Protein AF-A0A8B6BT34-F1 (afdb_monomer)

Radius of gyration: 44.5 Å; Cα contacts (8 Å, |Δi|>4): 5; chains: 1; bounding box: 79×59×128 Å

Solvent-accessible surface area (backbone atoms only — not comparable to full-atom values): 10876 Å² total; per-residue (Å²): 112,69,69,56,53,54,50,53,52,52,50,52,52,50,51,52,49,50,53,51,51,54,52,49,50,56,48,51,54,50,53,48,53,52,50,50,54,50,51,53,51,52,52,53,53,49,51,51,55,48,53,59,49,50,56,51,49,54,51,51,52,52,51,52,51,52,50,52,50,53,51,53,52,49,54,52,49,52,55,53,51,52,52,53,53,50,52,54,51,52,50,53,51,54,49,50,38,42,75,69,67,75,53,88,76,84,85,86,80,83,78,82,77,56,70,62,53,52,51,51,56,60,53,46,76,77,45,94,76,86,84,83,80,77,78,79,85,78,81,85,78,88,74,88,78,84,78,77,88,80,84,92,80,84,88,78,81,84,82,76,91,82,80,84,84,86,81,87,83,84,84,134

Mean predicted aligned error: 18.41 Å

Sequence (172 aa):
KQRQKFHDEIEQVRNKINEHLNSLEQRLLRDLYAAEKKVQSQVKDLLGKLADRTEKLDLLQTNMSAIKEHASNLQSFIGSKMIETEIHTHEKFLKSLFDDGRLHKIDIHCKIEDKISDVICAVTSLGSISVESSSPLVVIQTEKVRQAQIISSHYAPPTTINDIKMTLKREF

Organism: Mytilus galloprovincialis (NCBI:txid29158)

Secondary structure (DSSP, 8-state):
-HHHHHHHHHHHHHHHHHHHHHHHHHHHHHHHHHHHHHHHHHHHHHHHHHHHHHHHHHHHHHHHHHHHHHHHHHHHHHHHHHHHHHHHHHHHHHHHHHHTT--S---------SHHHHHHHHHHTTS-----------------------------PPPP------------

Foldseek 3Di:
DVVVVVVVVVVVVVVVVVVVVVVVVVVVVVVVVVVVVVVVVVVVVVVVVVVVVVVVVVVVVVVVVVVVVVVVVVVVVVVVVVVVVVVVVVVVVVVVCVVVVVPPDDDDDDDPDDVVVVVVVVVCVVDDDDDDDPDDPDDDDDDDDDDDDDDDDDDDDPDDPPDDDDDDDDDD

Structure (mmCIF, N/CA/C/O backbone):
data_AF-A0A8B6BT34-F1
#
_entry.id   AF-A0A8B6BT34-F1
#
loop_
_atom_site.group_PDB
_atom_site.id
_atom_site.type_symbol
_atom_site.label_atom_id
_atom_site.label_alt_id
_atom_site.label_comp_id
_atom_site.label_asym_id
_atom_site.label_entity_id
_atom_site.label_seq_id
_atom_site.pdbx_PDB_ins_code
_atom_site.Cartn_x
_atom_site.Cartn_y
_atom_site.Cartn_z
_atom_site.occupancy
_atom_site.B_iso_or_equiv
_atom_site.auth_seq_id
_atom_site.auth_comp_id
_atom_site.auth_asym_id
_atom_site.auth_atom_id
_atom_site.pdbx_PDB_model_num
ATOM 1 N N . LYS A 1 1 ? -39.517 -8.511 75.282 1.00 68.75 1 LYS A N 1
ATOM 2 C CA . LYS A 1 1 ? -38.700 -7.289 75.057 1.00 68.75 1 LYS A CA 1
ATOM 3 C C . LYS A 1 1 ? -37.357 -7.597 74.390 1.00 68.75 1 LYS A C 1
ATOM 5 O O . LYS A 1 1 ? -37.104 -7.049 73.333 1.00 68.75 1 LYS A O 1
ATOM 10 N N . GLN A 1 2 ? -36.536 -8.504 74.928 1.00 81.12 2 GLN A N 1
ATOM 11 C CA . GLN A 1 2 ? -35.197 -8.797 74.380 1.00 81.12 2 GLN A CA 1
ATOM 12 C C . GLN A 1 2 ? -35.214 -9.442 72.977 1.00 81.12 2 GLN A C 1
ATOM 14 O O . GLN A 1 2 ? -34.458 -9.026 72.112 1.00 81.12 2 GLN A O 1
ATOM 19 N N . ARG A 1 3 ? -36.138 -10.381 72.715 1.00 84.19 3 ARG A N 1
ATOM 20 C CA . ARG A 1 3 ? -36.320 -10.987 71.378 1.00 84.19 3 ARG A CA 1
ATOM 21 C C . ARG A 1 3 ? -36.715 -9.986 70.288 1.00 84.19 3 ARG A C 1
ATOM 23 O O . ARG A 1 3 ? -36.220 -10.101 69.178 1.00 84.19 3 ARG A O 1
ATOM 30 N N . GLN A 1 4 ? -37.570 -9.016 70.619 1.00 88.75 4 GLN A N 1
ATOM 31 C CA . GLN A 1 4 ? -37.979 -7.964 69.683 1.00 88.75 4 GLN A CA 1
ATOM 32 C C . GLN A 1 4 ? -36.774 -7.103 69.294 1.00 88.75 4 GLN A C 1
ATOM 34 O O . GLN A 1 4 ? -36.510 -6.904 68.123 1.00 88.75 4 GLN A O 1
ATOM 39 N N . LYS A 1 5 ? -35.965 -6.721 70.290 1.00 91.00 5 LYS A N 1
ATOM 40 C CA . LYS A 1 5 ? -34.760 -5.916 70.087 1.00 91.00 5 LYS A CA 1
ATOM 41 C C . LYS A 1 5 ? -33.737 -6.600 69.166 1.00 91.00 5 LYS A C 1
ATOM 43 O O . LYS A 1 5 ? -33.204 -5.964 68.270 1.00 91.00 5 LYS A O 1
ATOM 48 N N . PHE A 1 6 ? -33.518 -7.907 69.345 1.00 91.44 6 PHE A N 1
ATOM 49 C CA . PHE A 1 6 ? -32.671 -8.691 68.437 1.00 91.44 6 PHE A CA 1
ATOM 50 C C . PHE A 1 6 ? -33.244 -8.782 67.019 1.00 91.44 6 PHE A C 1
ATOM 52 O O . PHE A 1 6 ? -32.486 -8.793 66.055 1.00 91.44 6 PHE A O 1
ATOM 59 N N . HIS A 1 7 ? -34.567 -8.865 66.882 1.00 92.50 7 HIS A N 1
ATOM 60 C CA . HIS A 1 7 ? -35.213 -8.887 65.575 1.00 92.50 7 HIS A CA 1
ATOM 61 C C . HIS A 1 7 ? -35.009 -7.562 64.830 1.00 92.50 7 HIS A C 1
ATOM 63 O O . HIS A 1 7 ? -34.571 -7.582 63.682 1.00 92.50 7 HIS A O 1
ATOM 69 N N . ASP A 1 8 ? -35.213 -6.437 65.518 1.00 93.25 8 ASP A N 1
ATOM 70 C CA . ASP A 1 8 ? -35.025 -5.092 64.965 1.00 93.25 8 ASP A CA 1
ATOM 71 C C . ASP A 1 8 ? -33.553 -4.846 64.564 1.00 93.25 8 ASP A C 1
ATOM 73 O O . ASP A 1 8 ? -33.268 -4.272 63.513 1.00 93.25 8 ASP A O 1
ATOM 77 N N . GLU A 1 9 ? -32.593 -5.327 65.364 1.00 94.75 9 GLU A N 1
ATOM 78 C CA . GLU A 1 9 ? -31.159 -5.255 65.042 1.00 94.75 9 GLU A CA 1
ATOM 79 C C . GLU A 1 9 ? -30.803 -6.088 63.800 1.00 94.75 9 GLU A C 1
ATOM 81 O O . GLU A 1 9 ? -30.071 -5.617 62.926 1.00 94.75 9 GLU A O 1
ATOM 86 N N . ILE A 1 10 ? -31.348 -7.304 63.674 1.00 94.94 10 ILE A N 1
ATOM 87 C CA . ILE A 1 10 ? -31.156 -8.149 62.484 1.00 94.94 10 ILE A CA 1
ATOM 88 C C . ILE A 1 10 ? -31.745 -7.476 61.240 1.00 94.94 10 ILE A C 1
ATOM 90 O O . ILE A 1 10 ? -31.132 -7.519 60.171 1.00 94.94 10 ILE A O 1
ATOM 94 N N . GLU A 1 11 ? -32.915 -6.851 61.360 1.00 95.38 11 GLU A N 1
ATOM 95 C CA . GLU A 1 11 ? -33.563 -6.154 60.250 1.00 95.38 11 GLU A CA 1
ATOM 96 C C . GLU A 1 11 ? -32.755 -4.926 59.805 1.00 95.38 11 GLU A C 1
ATOM 98 O O . GLU A 1 11 ? -32.499 -4.754 58.612 1.00 95.38 11 GLU A O 1
ATOM 103 N N . GLN A 1 12 ? -32.234 -4.132 60.746 1.00 95.62 12 GLN A N 1
ATOM 104 C CA . GLN A 1 12 ? -31.326 -3.025 60.428 1.00 95.62 12 GLN A CA 1
ATOM 105 C C . GLN A 1 12 ? -30.050 -3.491 59.725 1.00 95.62 12 GLN A C 1
ATOM 107 O O . GLN A 1 12 ? -29.604 -2.850 58.771 1.00 95.62 12 GLN A O 1
ATOM 112 N N . VAL A 1 13 ? -29.451 -4.596 60.179 1.00 96.19 13 VAL A N 1
ATOM 113 C CA . VAL A 1 13 ? -28.259 -5.163 59.536 1.00 96.19 13 VAL A CA 1
ATOM 114 C C . VAL A 1 13 ? -28.584 -5.621 58.115 1.00 96.19 13 VAL A C 1
ATOM 116 O O . VAL A 1 13 ? -27.826 -5.313 57.197 1.00 96.19 13 VAL A O 1
ATOM 119 N N . ARG A 1 14 ? -29.726 -6.288 57.899 1.00 96.25 14 ARG A N 1
ATOM 120 C CA . ARG A 1 14 ? -30.177 -6.689 56.556 1.00 96.25 14 ARG A CA 1
ATOM 121 C C . ARG A 1 14 ? -30.371 -5.491 55.633 1.00 96.25 14 ARG A C 1
ATOM 123 O O . ARG A 1 14 ? -29.892 -5.527 54.503 1.00 96.25 14 ARG A O 1
ATOM 130 N N . ASN A 1 15 ? -31.009 -4.429 56.117 1.00 95.94 15 ASN A N 1
ATOM 131 C CA . ASN A 1 15 ? -31.238 -3.223 55.323 1.00 95.94 15 ASN A CA 1
ATOM 132 C C . ASN A 1 15 ? -29.917 -2.555 54.928 1.00 95.94 15 ASN A C 1
ATOM 134 O O . ASN A 1 15 ? -29.709 -2.281 53.749 1.00 95.94 15 ASN A O 1
ATOM 138 N N . LYS A 1 16 ? -28.973 -2.416 55.867 1.00 96.69 16 LYS A N 1
ATOM 139 C CA . LYS A 1 16 ? -27.629 -1.893 55.569 1.00 96.69 16 LYS A CA 1
ATOM 140 C C . LYS A 1 16 ? -26.881 -2.750 54.551 1.00 96.69 16 LYS A C 1
ATOM 142 O O . LYS A 1 16 ? -26.245 -2.211 53.650 1.00 96.69 16 LYS A O 1
ATOM 147 N N . ILE A 1 17 ? -26.944 -4.078 54.674 1.00 97.38 17 ILE A N 1
ATOM 148 C CA . ILE A 1 17 ? -26.310 -4.989 53.709 1.00 97.38 17 ILE A CA 1
ATOM 149 C C . ILE A 1 17 ? -26.917 -4.792 52.317 1.00 97.38 17 ILE A C 1
ATOM 151 O O . ILE A 1 17 ? -26.170 -4.652 51.353 1.00 97.38 17 ILE A O 1
ATOM 155 N N . ASN A 1 18 ? -28.243 -4.723 52.210 1.00 97.44 18 ASN A N 1
ATOM 156 C CA . ASN A 1 18 ? -28.923 -4.517 50.931 1.00 97.44 18 ASN A CA 1
ATOM 157 C C . ASN A 1 18 ? -28.582 -3.159 50.303 1.00 97.44 18 ASN A C 1
ATOM 159 O O . ASN A 1 18 ? -28.322 -3.086 49.105 1.00 97.44 18 ASN A O 1
ATOM 163 N N . GLU A 1 19 ? -28.517 -2.089 51.098 1.00 97.50 19 GLU A N 1
ATOM 164 C CA . GLU A 1 19 ? -28.076 -0.769 50.631 1.00 97.50 19 GLU A CA 1
ATOM 165 C C . GLU A 1 19 ? -26.638 -0.806 50.100 1.00 97.50 19 GLU A C 1
ATOM 167 O O . GLU A 1 19 ? -26.356 -0.283 49.018 1.00 97.50 19 GLU A O 1
ATOM 172 N N . HIS A 1 20 ? -25.731 -1.466 50.825 1.00 97.44 20 HIS A N 1
ATOM 173 C CA . HIS A 1 20 ? -24.347 -1.638 50.392 1.00 97.44 20 HIS A CA 1
ATOM 174 C C . HIS A 1 20 ? -24.232 -2.471 49.113 1.00 97.44 20 HIS A C 1
ATOM 176 O O . HIS A 1 20 ? -23.460 -2.098 48.229 1.00 97.44 20 HIS A O 1
ATOM 182 N N . LEU A 1 21 ? -24.995 -3.561 48.992 1.00 97.69 21 LEU A N 1
ATOM 183 C CA . LEU A 1 21 ? -25.016 -4.402 47.794 1.00 97.69 21 LEU A CA 1
ATOM 184 C C . LEU A 1 21 ? -25.530 -3.625 46.579 1.00 97.69 21 LEU A C 1
ATOM 186 O O . LEU A 1 21 ? -24.855 -3.607 45.554 1.00 97.69 21 LEU A O 1
ATOM 190 N N . ASN A 1 22 ? -26.641 -2.899 46.721 1.00 97.25 22 ASN A N 1
ATOM 191 C CA . ASN A 1 22 ? -27.197 -2.071 45.648 1.00 97.25 22 ASN A CA 1
ATOM 192 C C . ASN A 1 22 ? -26.225 -0.960 45.221 1.00 97.25 22 ASN A C 1
ATOM 194 O O . ASN A 1 22 ? -26.030 -0.706 44.033 1.00 97.25 22 ASN A O 1
ATOM 198 N N . SER A 1 23 ? -25.584 -0.297 46.187 1.00 97.50 23 SER A N 1
ATOM 199 C CA . SER A 1 23 ? -24.560 0.722 45.928 1.00 97.50 23 SER A CA 1
ATOM 200 C C . SER A 1 23 ? -23.366 0.144 45.165 1.00 97.50 23 SER A C 1
ATOM 202 O O . SER A 1 23 ? -22.903 0.727 44.178 1.00 97.50 23 SER A O 1
ATOM 204 N N . LEU A 1 24 ? -22.885 -1.026 45.594 1.00 97.81 24 LEU A N 1
ATOM 205 C CA . LEU A 1 24 ? -21.763 -1.705 44.962 1.00 97.81 24 LEU A CA 1
ATOM 206 C C . LEU A 1 24 ? -22.107 -2.137 43.534 1.00 97.81 24 LEU A C 1
ATOM 208 O O . LEU A 1 24 ? -21.314 -1.889 42.629 1.00 97.81 24 LEU A O 1
ATOM 212 N N . GLU A 1 25 ? -23.289 -2.712 43.322 1.00 97.81 25 GLU A N 1
ATOM 213 C CA . GLU A 1 25 ? -23.786 -3.105 42.003 1.00 97.81 25 GLU A CA 1
ATOM 214 C C . GLU A 1 25 ? -23.864 -1.900 41.057 1.00 97.81 25 GLU A C 1
ATOM 216 O O . GLU A 1 25 ? -23.307 -1.928 39.958 1.00 97.81 25 GLU A O 1
ATOM 221 N N . GLN A 1 26 ? -24.451 -0.786 41.506 1.00 97.75 26 GLN A N 1
ATOM 222 C CA . GLN A 1 26 ? -24.521 0.439 40.706 1.00 97.75 26 GLN A CA 1
ATOM 223 C C . GLN A 1 26 ? -23.149 1.036 40.383 1.00 97.75 26 GLN A C 1
ATOM 225 O O . GLN A 1 26 ? -22.984 1.674 39.338 1.00 97.75 26 GLN A O 1
ATOM 230 N N . ARG A 1 27 ? -22.172 0.903 41.286 1.00 98.06 27 ARG A N 1
ATOM 231 C CA . ARG A 1 27 ? -20.805 1.365 41.032 1.00 98.06 27 ARG A CA 1
ATOM 232 C C . ARG A 1 27 ? -20.124 0.477 39.996 1.00 98.06 27 ARG A C 1
ATOM 234 O O . ARG A 1 27 ? -19.585 1.001 39.029 1.00 98.06 27 ARG A O 1
ATOM 241 N N . LEU A 1 28 ? -20.224 -0.842 40.154 1.00 97.50 28 LEU A N 1
ATOM 242 C CA . LEU A 1 28 ? -19.652 -1.806 39.215 1.00 97.50 28 LEU A CA 1
ATOM 243 C C . LEU A 1 28 ? -20.229 -1.634 37.806 1.00 97.50 28 LEU A C 1
ATOM 245 O O . LEU A 1 28 ? -19.465 -1.594 36.848 1.00 97.50 28 LEU A O 1
ATOM 249 N N . LEU A 1 29 ? -21.545 -1.450 37.673 1.00 97.94 29 LEU A N 1
ATOM 250 C CA . LEU A 1 29 ? -22.181 -1.188 36.377 1.00 97.94 29 LEU A CA 1
ATOM 251 C C . LEU A 1 29 ? -21.666 0.102 35.726 1.00 97.94 29 LEU A C 1
ATOM 253 O O . LEU A 1 29 ? -21.409 0.128 34.522 1.00 97.94 29 LEU A O 1
ATOM 257 N N . ARG A 1 30 ? -21.478 1.168 36.513 1.00 98.12 30 ARG A N 1
ATOM 258 C CA . ARG A 1 30 ? -20.923 2.435 36.015 1.00 98.12 30 ARG A CA 1
ATOM 259 C C . ARG A 1 30 ? -19.480 2.291 35.550 1.00 98.12 30 ARG A C 1
ATOM 261 O O . ARG A 1 30 ? -19.153 2.766 34.463 1.00 98.12 30 ARG A O 1
ATOM 268 N N . ASP A 1 31 ? -18.644 1.635 36.345 1.00 98.12 31 ASP A N 1
ATOM 269 C CA . ASP A 1 31 ? -17.232 1.433 36.022 1.00 98.12 31 ASP A CA 1
ATOM 270 C C . ASP A 1 31 ? -17.080 0.557 34.772 1.00 98.12 31 ASP A C 1
ATOM 272 O O . ASP A 1 31 ? -16.277 0.867 33.888 1.00 98.12 31 ASP A O 1
ATOM 276 N N . LEU A 1 32 ? -17.905 -0.487 34.652 1.00 98.00 32 LEU A N 1
ATOM 277 C CA . LEU A 1 32 ? -17.912 -1.391 33.505 1.00 98.00 32 LEU A CA 1
ATOM 278 C C . LEU A 1 32 ? -18.349 -0.662 32.230 1.00 98.00 32 LEU A C 1
ATOM 280 O O . LEU A 1 32 ? -17.654 -0.743 31.220 1.00 98.00 32 LEU A O 1
ATOM 284 N N . TYR A 1 33 ? -19.414 0.141 32.294 1.00 98.12 33 TYR A N 1
ATOM 285 C CA . TYR A 1 33 ? -19.861 0.953 31.159 1.00 98.12 33 TYR A CA 1
ATOM 286 C C . TYR A 1 33 ? -18.820 2.004 30.739 1.00 98.12 33 TYR A C 1
ATOM 288 O O . TYR A 1 33 ? -18.577 2.222 29.550 1.00 98.12 33 TYR A O 1
ATOM 296 N N . ALA A 1 34 ? -18.165 2.657 31.702 1.00 98.00 34 ALA A N 1
ATOM 297 C CA . ALA A 1 34 ? -17.111 3.626 31.416 1.00 98.00 34 ALA A CA 1
ATOM 298 C C . ALA A 1 34 ? -15.888 2.964 30.762 1.00 98.00 34 ALA A C 1
ATOM 300 O O . ALA A 1 34 ? -15.335 3.501 29.796 1.00 98.00 34 ALA A O 1
ATOM 301 N N . ALA A 1 35 ? -15.484 1.792 31.259 1.00 97.88 35 ALA A N 1
ATOM 302 C CA . ALA A 1 35 ? -14.400 1.006 30.686 1.00 97.88 35 ALA A CA 1
ATOM 303 C C . ALA A 1 35 ? -14.742 0.531 29.267 1.00 97.88 35 ALA A C 1
ATOM 305 O O . ALA A 1 35 ? -13.933 0.716 28.358 1.00 97.88 35 ALA A O 1
ATOM 306 N N . GLU A 1 36 ? -15.950 0.005 29.054 1.00 98.25 36 GLU A N 1
ATOM 307 C CA . GLU A 1 36 ? -16.429 -0.433 27.742 1.00 98.25 36 GLU A CA 1
ATOM 308 C C . GLU A 1 36 ? -16.407 0.719 26.736 1.00 98.25 36 GLU A C 1
ATOM 310 O O . GLU A 1 36 ? -15.799 0.605 25.671 1.00 98.25 36 GLU A O 1
ATOM 315 N N . LYS A 1 37 ? -16.981 1.873 27.093 1.00 98.12 37 LYS A N 1
ATOM 316 C CA . LYS A 1 37 ? -17.006 3.053 26.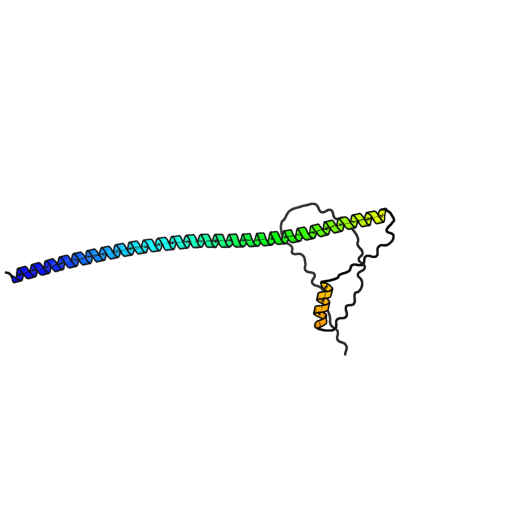222 1.00 98.12 37 LYS A CA 1
ATOM 317 C C . LYS A 1 37 ? -15.598 3.539 25.875 1.00 98.12 37 LYS A C 1
ATOM 319 O O . LYS A 1 37 ? -15.335 3.927 24.734 1.00 98.12 37 LYS A O 1
ATOM 324 N N . LYS A 1 38 ? -14.676 3.503 26.842 1.00 98.44 38 LYS A N 1
ATOM 325 C CA . LYS A 1 38 ? -13.270 3.852 26.612 1.00 98.44 38 LYS A CA 1
ATOM 326 C C . LYS A 1 38 ? -12.626 2.889 25.619 1.00 98.44 38 LYS A C 1
ATOM 328 O O . LYS A 1 38 ? -12.035 3.353 24.646 1.00 98.44 38 LYS A O 1
ATOM 333 N N . VAL A 1 39 ? -12.788 1.582 25.811 1.00 98.25 39 VAL A N 1
ATOM 334 C CA . VAL A 1 39 ? -12.254 0.570 24.890 1.00 98.25 39 VAL A CA 1
ATOM 335 C C . VAL A 1 39 ? -12.858 0.728 23.493 1.00 98.25 39 VAL A C 1
ATOM 337 O O . VAL A 1 39 ? -12.113 0.769 22.519 1.00 98.25 39 VAL A O 1
ATOM 340 N N . GLN A 1 40 ? -14.174 0.919 23.375 1.00 98.19 40 GLN A N 1
ATOM 341 C CA . GLN A 1 40 ? -14.841 1.143 22.087 1.00 98.19 40 GLN A CA 1
ATOM 342 C C . GLN A 1 40 ? -14.283 2.371 21.352 1.00 98.19 40 GLN A C 1
ATOM 344 O O . GLN A 1 40 ? -14.023 2.303 20.150 1.00 98.19 40 GLN A O 1
ATOM 349 N N . SER A 1 41 ? -14.046 3.479 22.065 1.00 97.69 41 SER A N 1
ATOM 350 C CA . SER A 1 41 ? -13.434 4.673 21.467 1.00 97.69 41 SER A CA 1
ATOM 351 C C . SER A 1 41 ? -12.006 4.413 20.978 1.00 97.69 41 SER A C 1
ATOM 353 O O . SER A 1 41 ? -11.674 4.758 19.848 1.00 97.69 41 SER A O 1
ATOM 355 N N . GLN A 1 42 ? -11.189 3.715 21.772 1.00 98.38 42 GLN A N 1
ATOM 356 C CA . GLN A 1 42 ? -9.821 3.357 21.392 1.00 98.38 42 GLN A CA 1
ATOM 357 C C . GLN A 1 42 ? -9.784 2.429 20.175 1.00 98.38 42 GLN A C 1
ATOM 359 O O . GLN A 1 42 ? -8.965 2.628 19.281 1.00 98.38 42 GLN A O 1
ATOM 364 N N . VAL A 1 43 ? -10.681 1.441 20.114 1.00 98.19 43 VAL A N 1
ATOM 365 C CA . VAL A 1 43 ? -10.810 0.543 18.959 1.00 98.19 43 VAL A CA 1
ATOM 366 C C . VAL A 1 43 ? -11.189 1.332 17.709 1.00 98.19 43 VAL A C 1
ATOM 368 O O . VAL A 1 43 ? -10.566 1.146 16.666 1.00 98.19 43 VAL A O 1
ATOM 371 N N . LYS A 1 44 ? -12.151 2.256 17.807 1.00 98.12 44 LYS A N 1
ATOM 372 C CA . LYS A 1 44 ? -12.561 3.101 16.679 1.00 98.12 44 LYS A CA 1
ATOM 373 C C . LYS A 1 44 ? -11.407 3.964 16.158 1.00 98.12 44 LYS A C 1
ATOM 375 O O . LYS A 1 44 ? -11.180 4.007 14.951 1.00 98.12 44 LYS A O 1
ATOM 380 N N . ASP A 1 45 ? -10.653 4.593 17.055 1.00 98.44 45 ASP A N 1
ATOM 381 C CA . ASP A 1 45 ? -9.492 5.410 16.689 1.00 98.44 45 ASP A CA 1
ATOM 382 C C . ASP A 1 45 ? -8.384 4.578 16.029 1.00 98.44 45 ASP A C 1
ATOM 384 O O . ASP A 1 45 ? -7.755 5.019 15.066 1.00 98.44 45 ASP A O 1
ATOM 388 N N . LEU A 1 46 ? -8.130 3.369 16.539 1.00 98.31 46 LEU A N 1
ATOM 389 C CA . LEU A 1 46 ? -7.143 2.456 15.962 1.00 98.31 46 LEU A CA 1
ATOM 390 C C . LEU A 1 46 ? -7.559 1.972 14.572 1.00 98.31 46 LEU A C 1
ATOM 392 O O . LEU A 1 46 ? -6.715 1.938 13.681 1.00 98.31 46 LEU A O 1
ATOM 396 N N . LEU A 1 47 ? -8.840 1.653 14.370 1.00 98.25 47 LEU A N 1
ATOM 397 C CA . LEU A 1 47 ? -9.370 1.282 13.058 1.00 98.25 47 LEU A CA 1
ATOM 398 C C . LEU A 1 47 ? -9.233 2.426 12.049 1.00 98.25 47 LEU A C 1
ATOM 400 O O . LEU A 1 47 ? -8.806 2.181 10.924 1.00 98.25 47 LEU A O 1
ATOM 404 N N . GLY A 1 48 ? -9.508 3.669 12.459 1.00 98.00 48 GLY A N 1
ATOM 405 C CA . GLY A 1 48 ? -9.289 4.846 11.611 1.00 98.00 48 GLY A CA 1
ATOM 406 C C . GLY A 1 48 ? -7.822 5.000 11.207 1.00 98.00 48 GLY A C 1
ATOM 407 O O . GLY A 1 48 ? -7.498 5.058 10.026 1.00 98.00 48 GLY A O 1
ATOM 408 N N . LYS A 1 49 ? -6.904 4.945 12.182 1.00 98.12 49 LYS A N 1
ATOM 409 C CA . LYS A 1 49 ? -5.456 5.014 11.912 1.00 98.12 49 LYS A CA 1
ATOM 410 C C . LYS A 1 49 ? -4.958 3.877 11.021 1.00 98.12 49 LYS A C 1
ATOM 412 O O . LYS A 1 49 ? -3.991 4.068 10.285 1.00 98.12 49 LYS A O 1
ATOM 417 N N . LEU A 1 50 ? -5.553 2.691 11.136 1.00 97.88 50 LEU A N 1
ATOM 418 C CA . LEU A 1 50 ? -5.204 1.547 10.303 1.00 97.88 50 LEU A CA 1
ATOM 419 C C . LEU A 1 50 ? -5.649 1.776 8.857 1.00 97.88 50 LEU A C 1
ATOM 421 O O . LEU A 1 50 ? -4.835 1.589 7.960 1.00 97.88 50 LEU A O 1
ATOM 425 N N . ALA A 1 51 ? -6.881 2.245 8.645 1.00 97.25 51 ALA A N 1
ATOM 426 C CA . ALA A 1 51 ? -7.395 2.579 7.318 1.00 97.25 51 ALA A CA 1
ATOM 427 C C . ALA A 1 51 ? -6.516 3.630 6.616 1.00 97.25 51 ALA A C 1
ATOM 429 O O . ALA A 1 51 ? -6.042 3.381 5.508 1.00 97.25 51 ALA A O 1
ATOM 430 N N . ASP A 1 52 ? -6.186 4.728 7.306 1.00 97.94 52 ASP A N 1
ATOM 431 C CA . ASP A 1 52 ? -5.316 5.787 6.772 1.00 97.94 52 ASP A CA 1
ATOM 432 C C . ASP A 1 52 ? -3.921 5.265 6.388 1.00 97.94 52 ASP A C 1
ATOM 434 O O . ASP A 1 52 ? -3.283 5.740 5.445 1.00 97.94 52 ASP A O 1
ATOM 438 N N . ARG A 1 53 ? -3.385 4.312 7.164 1.00 97.88 53 ARG A N 1
ATOM 439 C CA . ARG A 1 53 ? -2.076 3.706 6.882 1.00 97.88 53 ARG A CA 1
ATOM 440 C C . ARG A 1 53 ? -2.135 2.758 5.694 1.00 97.88 53 ARG A C 1
ATOM 442 O O . ARG A 1 53 ? -1.187 2.758 4.914 1.00 97.88 53 ARG A O 1
ATOM 449 N N . THR A 1 54 ? -3.205 1.983 5.560 1.00 97.81 54 THR A N 1
ATOM 450 C CA . THR A 1 54 ? -3.408 1.097 4.412 1.00 97.81 54 THR A CA 1
ATOM 451 C C . THR A 1 54 ? -3.492 1.902 3.119 1.00 97.81 54 THR A C 1
ATOM 453 O O . THR A 1 54 ? -2.733 1.630 2.197 1.00 97.81 54 THR A O 1
ATOM 456 N N . GLU A 1 55 ? -4.278 2.981 3.094 1.00 97.69 55 GLU A N 1
ATOM 457 C CA . GLU A 1 55 ? -4.380 3.854 1.916 1.00 97.69 55 GLU A CA 1
ATOM 458 C C . GLU A 1 55 ? -3.023 4.472 1.530 1.00 97.69 55 GLU A C 1
ATOM 460 O O . GLU A 1 55 ? -2.633 4.498 0.360 1.00 97.69 55 GLU A O 1
ATOM 465 N N . LYS A 1 56 ? -2.238 4.918 2.521 1.00 98.00 56 LYS A N 1
ATOM 466 C CA . LYS A 1 56 ? -0.878 5.428 2.276 1.00 98.00 56 LYS A CA 1
ATOM 467 C C . LYS A 1 56 ? 0.060 4.363 1.716 1.00 98.00 56 LYS A C 1
ATOM 469 O O . LYS A 1 56 ? 0.907 4.693 0.886 1.00 98.00 56 LYS A O 1
ATOM 474 N N . LEU A 1 57 ? -0.047 3.119 2.178 1.00 97.94 57 LEU A N 1
ATOM 475 C CA . LEU A 1 57 ? 0.762 2.016 1.658 1.00 97.94 57 LEU A CA 1
ATOM 476 C C . LEU A 1 57 ? 0.409 1.709 0.202 1.00 97.94 57 LEU A C 1
ATOM 478 O O . LEU A 1 57 ? 1.325 1.579 -0.609 1.00 97.94 57 LEU A O 1
ATOM 482 N N . ASP A 1 58 ? -0.877 1.697 -0.145 1.00 97.44 58 ASP A N 1
ATOM 483 C CA . ASP A 1 58 ? -1.334 1.476 -1.520 1.00 97.44 58 ASP A CA 1
ATOM 484 C C . ASP A 1 58 ? -0.814 2.568 -2.470 1.00 97.44 58 ASP A C 1
ATOM 486 O O . ASP A 1 58 ? -0.302 2.282 -3.561 1.00 97.44 58 ASP A O 1
ATOM 490 N N . LEU A 1 59 ? -0.848 3.831 -2.028 1.00 97.81 59 LEU A N 1
ATOM 491 C CA . LEU A 1 59 ? -0.286 4.949 -2.785 1.00 97.81 59 LEU A CA 1
ATOM 492 C C . LEU A 1 59 ? 1.231 4.802 -2.978 1.00 97.81 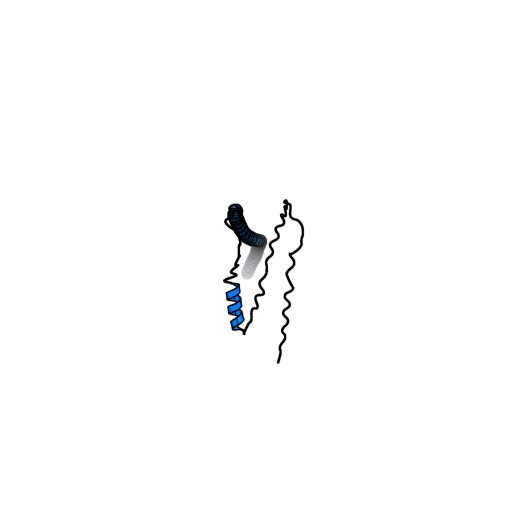59 LEU A C 1
ATOM 494 O O . LEU A 1 59 ? 1.742 4.976 -4.086 1.00 97.81 59 LEU A O 1
ATOM 498 N N . LEU A 1 60 ? 1.967 4.460 -1.916 1.00 97.75 60 LEU A N 1
ATOM 499 C CA . LEU A 1 60 ? 3.416 4.252 -1.993 1.00 97.75 60 LEU A CA 1
ATOM 500 C C . LEU A 1 60 ? 3.780 3.083 -2.914 1.00 97.75 60 LEU A C 1
ATOM 502 O O . LEU A 1 60 ? 4.746 3.183 -3.670 1.00 97.75 60 LEU A O 1
ATOM 506 N N . GLN A 1 61 ? 3.007 1.999 -2.892 1.00 97.94 61 GLN A N 1
ATOM 507 C CA . GLN A 1 61 ? 3.210 0.844 -3.763 1.00 97.94 61 GLN A CA 1
ATOM 508 C C . GLN A 1 61 ? 2.967 1.190 -5.237 1.00 97.94 61 GLN A C 1
ATOM 510 O O . GLN A 1 61 ? 3.742 0.783 -6.112 1.00 97.94 61 GLN A O 1
ATOM 515 N N . THR A 1 62 ? 1.939 1.992 -5.508 1.00 97.06 62 THR A N 1
ATOM 516 C CA . THR A 1 62 ? 1.649 2.507 -6.852 1.00 97.06 62 THR A CA 1
ATOM 517 C C . THR A 1 62 ? 2.792 3.391 -7.350 1.00 97.06 62 THR A C 1
ATOM 519 O O . THR A 1 62 ? 3.340 3.153 -8.427 1.00 97.06 62 THR A O 1
ATOM 522 N N . ASN A 1 63 ? 3.242 4.340 -6.523 1.00 97.38 63 ASN A N 1
ATOM 523 C CA . ASN A 1 63 ? 4.364 5.222 -6.852 1.00 97.38 63 ASN A CA 1
ATOM 524 C C . ASN A 1 63 ? 5.659 4.439 -7.103 1.00 97.38 63 ASN A C 1
ATOM 526 O O . ASN A 1 63 ? 6.384 4.721 -8.054 1.00 97.38 63 ASN A O 1
ATOM 530 N N . MET A 1 64 ? 5.943 3.426 -6.284 1.00 97.00 64 MET A N 1
ATOM 531 C CA . MET A 1 64 ? 7.121 2.575 -6.453 1.00 97.00 64 MET A CA 1
ATOM 532 C C . MET A 1 64 ? 7.088 1.815 -7.785 1.00 97.00 64 MET A C 1
ATOM 534 O O . MET A 1 64 ? 8.121 1.660 -8.436 1.00 97.00 64 MET A O 1
ATOM 538 N N . SER A 1 65 ? 5.911 1.351 -8.203 1.00 95.75 65 SER A N 1
ATOM 539 C CA . SER A 1 65 ? 5.738 0.648 -9.478 1.00 95.75 65 SER A CA 1
ATOM 540 C C . SER A 1 65 ? 5.996 1.580 -10.664 1.00 95.75 65 SER A C 1
ATOM 542 O O . SER A 1 65 ? 6.776 1.228 -11.548 1.00 95.75 65 SER A O 1
ATOM 544 N N . ALA A 1 66 ? 5.458 2.804 -10.624 1.00 96.62 66 ALA A N 1
ATOM 545 C CA . ALA A 1 66 ? 5.716 3.823 -11.642 1.00 96.62 66 ALA A CA 1
ATOM 546 C C . ALA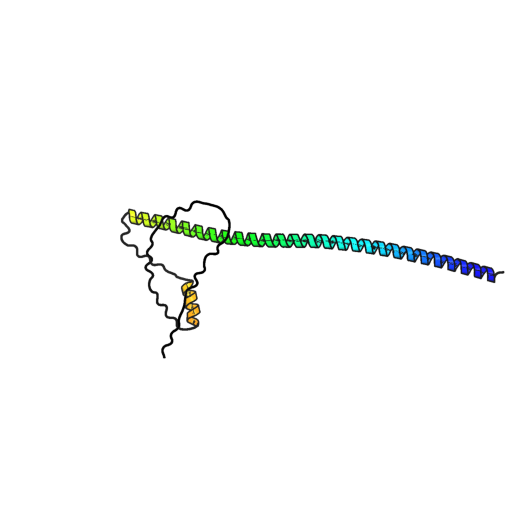 A 1 66 ? 7.204 4.212 -11.716 1.00 96.62 66 ALA A C 1
ATOM 548 O O . ALA A 1 66 ? 7.775 4.309 -12.799 1.00 96.62 66 ALA A O 1
ATOM 549 N N . ILE A 1 67 ? 7.878 4.377 -10.571 1.00 96.88 67 ILE A N 1
ATOM 550 C CA . ILE A 1 67 ? 9.319 4.680 -10.536 1.00 96.88 67 ILE A CA 1
ATOM 551 C C . ILE A 1 67 ? 10.134 3.556 -11.186 1.00 96.88 67 ILE A C 1
ATOM 553 O O . ILE A 1 67 ? 11.053 3.837 -11.955 1.00 96.88 67 ILE A O 1
ATOM 557 N N . LYS A 1 68 ? 9.802 2.288 -10.909 1.00 97.00 68 LYS A N 1
ATOM 558 C CA . LYS A 1 68 ? 10.474 1.139 -11.538 1.00 97.00 68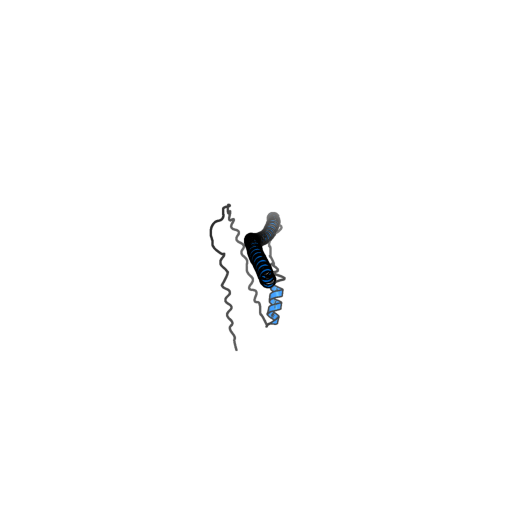 LYS A CA 1
ATOM 559 C C . LYS A 1 68 ? 10.289 1.133 -13.051 1.00 97.00 68 LYS A C 1
ATOM 561 O O . LYS A 1 68 ? 11.256 0.905 -13.776 1.00 97.00 68 LYS A O 1
ATOM 566 N N . GLU A 1 69 ? 9.078 1.412 -13.519 1.00 95.75 69 GLU A N 1
ATOM 567 C CA . GLU A 1 69 ? 8.780 1.515 -14.946 1.00 95.75 69 GLU A CA 1
ATOM 568 C C . GLU A 1 69 ? 9.588 2.645 -15.601 1.00 95.75 69 GLU A C 1
ATOM 570 O O . GLU A 1 69 ? 10.296 2.420 -16.582 1.00 95.75 69 GLU A O 1
ATOM 575 N N . HIS A 1 70 ? 9.580 3.844 -15.012 1.00 95.69 70 HIS A N 1
ATOM 576 C CA . HIS A 1 70 ? 10.362 4.974 -15.512 1.00 95.69 70 HIS A CA 1
ATOM 577 C C . HIS A 1 70 ? 11.868 4.691 -15.531 1.00 95.69 70 HIS A C 1
ATOM 579 O O . HIS A 1 70 ? 12.542 5.050 -16.497 1.00 95.69 70 HIS A O 1
ATOM 585 N N . ALA A 1 71 ? 12.401 4.018 -14.508 1.00 92.69 71 ALA A N 1
ATOM 586 C CA . ALA A 1 71 ? 13.806 3.627 -14.466 1.00 92.69 71 ALA A CA 1
ATOM 587 C C . ALA A 1 71 ? 14.157 2.636 -15.589 1.00 92.69 71 ALA A C 1
ATOM 589 O O . ALA A 1 71 ? 15.179 2.803 -16.254 1.00 92.69 71 ALA A O 1
ATOM 590 N N . SER A 1 72 ? 13.294 1.648 -15.844 1.00 92.56 72 SER A N 1
ATOM 591 C CA . SER A 1 72 ? 13.479 0.681 -16.933 1.00 92.56 72 SER A CA 1
ATOM 592 C C . SER A 1 72 ? 13.417 1.346 -18.314 1.00 92.56 72 SER A C 1
ATOM 594 O O . SER A 1 72 ? 14.271 1.101 -19.173 1.00 92.56 72 SER A O 1
ATOM 596 N N . ASN A 1 73 ? 12.467 2.265 -18.506 1.00 92.69 73 ASN A N 1
ATOM 597 C CA . ASN A 1 73 ? 12.346 3.051 -19.733 1.00 92.69 73 ASN A CA 1
ATOM 598 C C . ASN A 1 73 ? 13.589 3.920 -19.965 1.00 92.69 73 ASN A C 1
ATOM 600 O O . ASN A 1 73 ? 14.108 3.976 -21.080 1.00 92.69 73 ASN A O 1
ATOM 604 N N . LEU A 1 74 ? 14.114 4.552 -18.912 1.00 95.62 74 LEU A N 1
ATOM 605 C CA . LEU A 1 74 ? 15.330 5.356 -18.998 1.00 95.62 74 LEU A CA 1
ATOM 606 C C . LEU A 1 74 ? 16.560 4.504 -19.338 1.00 95.62 74 LEU A C 1
ATOM 608 O O . LEU A 1 74 ? 17.352 4.902 -20.188 1.00 95.62 74 LEU A O 1
ATOM 612 N N . GLN A 1 75 ? 16.711 3.328 -18.723 1.00 92.38 75 GLN A N 1
ATOM 613 C CA . GLN A 1 75 ? 17.794 2.396 -19.058 1.00 92.38 75 GLN A CA 1
ATOM 614 C C . GLN A 1 75 ? 17.752 1.996 -20.537 1.00 92.38 75 GLN A C 1
ATOM 616 O O . GLN A 1 75 ? 18.777 2.039 -21.218 1.00 92.38 75 GLN A O 1
ATOM 621 N N . SER A 1 76 ? 16.559 1.680 -21.046 1.00 89.94 76 SER A N 1
ATOM 622 C CA . SER A 1 76 ? 16.353 1.339 -22.457 1.00 89.94 76 SER A CA 1
ATOM 623 C C . SER A 1 76 ? 16.701 2.511 -23.380 1.00 89.94 76 SER A C 1
ATOM 625 O O . SER A 1 76 ? 17.400 2.337 -24.379 1.00 89.94 76 SER A O 1
ATOM 627 N N . PHE A 1 77 ? 16.279 3.726 -23.018 1.00 93.25 77 PHE A N 1
ATOM 628 C CA . PHE A 1 77 ? 16.592 4.942 -23.766 1.00 93.25 77 PHE A CA 1
ATOM 629 C C . PHE A 1 77 ? 18.097 5.228 -23.821 1.00 93.25 77 PHE A C 1
ATOM 631 O O . PHE A 1 77 ? 18.626 5.515 -24.894 1.00 93.25 77 PHE A O 1
ATOM 638 N N . ILE A 1 78 ? 18.801 5.113 -22.690 1.00 91.31 78 ILE A N 1
ATOM 639 C CA . ILE A 1 78 ? 20.258 5.291 -22.633 1.00 91.31 78 ILE A CA 1
ATOM 640 C C . ILE A 1 78 ? 20.947 4.271 -23.545 1.00 91.31 78 ILE A C 1
ATOM 642 O O . ILE A 1 78 ? 21.789 4.661 -24.353 1.00 91.31 78 ILE A O 1
ATOM 646 N N . GLY A 1 79 ? 20.545 2.997 -23.480 1.00 87.69 79 GLY A N 1
ATOM 647 C CA . GLY A 1 79 ? 21.074 1.952 -24.360 1.00 87.69 79 GLY A CA 1
ATOM 648 C C . GLY A 1 79 ? 20.891 2.290 -25.842 1.00 87.69 79 GLY A C 1
ATOM 649 O O . GLY A 1 79 ? 21.848 2.244 -26.612 1.00 87.69 79 GLY A O 1
ATOM 650 N N . SER A 1 80 ? 19.692 2.733 -26.232 1.00 87.94 80 SER A N 1
ATOM 651 C CA . SER A 1 80 ? 19.418 3.171 -27.606 1.00 87.94 80 SER A CA 1
ATOM 652 C C . SER A 1 80 ? 20.282 4.364 -28.025 1.00 87.94 80 SER A C 1
ATOM 654 O O . SER A 1 80 ? 20.774 4.395 -29.151 1.00 87.94 80 SER A O 1
ATOM 656 N N . LYS A 1 81 ? 20.485 5.347 -27.139 1.00 92.12 81 LYS A N 1
ATOM 657 C CA . LYS A 1 81 ? 21.285 6.542 -27.445 1.00 92.12 81 LYS A CA 1
ATOM 658 C C . LYS A 1 81 ? 22.776 6.252 -27.577 1.00 92.12 81 LYS A C 1
ATOM 660 O O . LYS A 1 81 ? 23.445 6.893 -28.389 1.00 92.12 81 LYS A O 1
ATOM 665 N N . MET A 1 82 ? 23.294 5.285 -26.824 1.00 88.94 82 MET A N 1
ATOM 666 C CA . MET A 1 82 ? 24.674 4.823 -26.984 1.00 88.94 82 MET A CA 1
ATOM 667 C C . MET A 1 82 ? 24.886 4.195 -28.363 1.00 88.94 82 MET A C 1
ATOM 669 O O . MET A 1 82 ? 25.806 4.603 -29.070 1.00 88.94 82 MET A O 1
ATOM 673 N N . ILE A 1 83 ? 23.985 3.296 -28.779 1.00 86.06 83 ILE A N 1
ATOM 674 C CA . ILE A 1 83 ? 24.026 2.665 -30.108 1.00 86.06 83 ILE A CA 1
ATOM 675 C C . ILE A 1 83 ? 23.951 3.727 -31.214 1.00 86.06 83 ILE A C 1
ATOM 677 O O . ILE A 1 83 ? 24.738 3.702 -32.155 1.00 86.06 83 ILE A O 1
ATOM 681 N N . GLU A 1 84 ? 23.047 4.703 -31.094 1.00 88.06 84 GLU A N 1
ATOM 682 C CA . GLU A 1 84 ? 22.913 5.793 -32.070 1.00 88.06 84 GLU A CA 1
ATOM 683 C C . GLU A 1 84 ? 24.203 6.622 -32.197 1.00 88.06 84 GLU A C 1
ATOM 685 O O . GLU A 1 84 ? 24.627 6.961 -33.302 1.00 88.06 84 GLU A O 1
ATOM 690 N N . THR A 1 85 ? 24.864 6.908 -31.073 1.00 91.12 85 THR A N 1
ATOM 691 C CA . THR A 1 85 ? 26.129 7.658 -31.053 1.00 91.12 85 THR A CA 1
ATOM 692 C C . THR A 1 85 ? 27.261 6.871 -31.715 1.00 91.12 85 THR A C 1
ATOM 694 O O . THR A 1 85 ? 28.060 7.438 -32.467 1.00 91.12 85 THR A O 1
ATOM 697 N N . GLU A 1 86 ? 27.324 5.563 -31.468 1.00 90.44 86 GLU A N 1
ATOM 698 C CA . GLU A 1 86 ? 28.303 4.665 -32.078 1.00 90.44 86 GLU A CA 1
ATOM 699 C C . GLU A 1 86 ? 28.095 4.564 -33.595 1.00 90.44 86 GLU A C 1
ATOM 701 O O . GLU A 1 86 ? 29.035 4.789 -34.360 1.00 90.44 86 GLU A O 1
ATOM 706 N N . ILE A 1 87 ? 26.851 4.348 -34.040 1.00 85.81 87 ILE A N 1
ATOM 707 C CA . ILE A 1 87 ? 26.483 4.344 -35.464 1.00 85.81 87 ILE A CA 1
ATOM 708 C C . ILE A 1 87 ? 26.903 5.656 -36.127 1.00 85.81 87 ILE A C 1
ATOM 710 O O . ILE A 1 87 ? 27.556 5.635 -37.169 1.00 85.81 87 ILE A O 1
ATOM 714 N N . HIS A 1 88 ? 26.590 6.798 -35.514 1.00 87.25 88 HIS A N 1
ATOM 715 C CA . HIS A 1 88 ? 26.945 8.101 -36.071 1.00 87.25 88 HIS A CA 1
ATOM 716 C C . HIS A 1 88 ? 28.466 8.320 -36.159 1.00 87.25 88 HIS A C 1
ATOM 718 O O . HIS A 1 88 ? 28.966 8.967 -37.084 1.00 87.25 88 HIS A O 1
ATOM 724 N N . THR A 1 89 ? 29.222 7.772 -35.207 1.00 89.31 89 THR A N 1
ATOM 725 C CA . THR A 1 89 ? 30.691 7.821 -35.216 1.00 89.31 89 THR A CA 1
ATOM 726 C C . THR A 1 89 ? 31.256 6.968 -36.351 1.00 89.31 89 THR A C 1
ATOM 728 O O . THR A 1 89 ? 32.103 7.443 -37.112 1.00 89.31 89 THR A O 1
ATOM 731 N N . HIS A 1 90 ? 30.747 5.746 -36.522 1.00 81.75 90 HIS A N 1
ATOM 732 C CA . HIS A 1 90 ? 31.132 4.865 -37.624 1.00 81.75 90 HIS A CA 1
ATOM 733 C C . HIS A 1 90 ? 30.750 5.443 -38.990 1.00 81.75 90 HIS A C 1
ATOM 735 O O . HIS A 1 90 ? 31.554 5.389 -39.917 1.00 81.75 90 HIS A O 1
ATOM 741 N N . GLU A 1 91 ? 29.577 6.066 -39.115 1.00 78.69 91 GLU A N 1
ATOM 742 C CA . GLU A 1 91 ? 29.143 6.743 -40.341 1.00 78.69 91 GLU A CA 1
ATOM 743 C C . GLU A 1 91 ? 30.128 7.851 -40.744 1.00 78.69 91 GLU A C 1
ATOM 745 O O . GLU A 1 91 ? 30.579 7.900 -41.890 1.00 78.69 91 GLU A O 1
ATOM 750 N N . LYS A 1 92 ? 30.521 8.713 -39.796 1.00 82.56 92 LYS A N 1
ATOM 751 C CA . LYS A 1 92 ? 31.524 9.764 -40.035 1.00 82.56 92 LYS A CA 1
ATOM 752 C C . LYS A 1 92 ? 32.866 9.192 -40.476 1.00 82.56 92 LYS A C 1
ATOM 754 O O . LYS A 1 92 ? 33.477 9.721 -41.402 1.00 82.56 92 LYS A O 1
ATOM 759 N N . PHE A 1 93 ? 33.313 8.120 -39.829 1.00 81.94 93 PHE A N 1
ATOM 760 C CA . PHE A 1 93 ? 34.564 7.458 -40.177 1.00 81.94 93 PHE A CA 1
ATOM 761 C C . PHE A 1 93 ? 34.522 6.874 -41.595 1.00 81.94 93 PHE A C 1
ATOM 763 O O . PHE A 1 93 ? 35.392 7.180 -42.409 1.00 81.94 93 PHE A O 1
ATOM 770 N N . LEU A 1 94 ? 33.481 6.107 -41.927 1.00 77.81 94 LEU A N 1
ATOM 771 C CA . LEU A 1 94 ? 33.304 5.539 -43.266 1.00 77.81 94 LEU A CA 1
ATOM 772 C C . LEU A 1 94 ? 33.241 6.629 -44.335 1.00 77.81 94 LEU A C 1
ATOM 774 O O . LEU A 1 94 ? 33.880 6.502 -45.378 1.00 77.81 94 LEU A O 1
ATOM 778 N N . LYS A 1 95 ? 32.539 7.729 -44.047 1.00 77.62 95 LYS A N 1
ATOM 779 C CA . LYS A 1 95 ? 32.473 8.881 -44.941 1.00 77.62 95 LYS A CA 1
ATOM 780 C C . LYS A 1 95 ? 33.849 9.507 -45.176 1.00 77.62 95 LYS A C 1
ATOM 782 O O . LYS A 1 95 ? 34.189 9.768 -46.319 1.00 77.62 95 LYS A O 1
ATOM 787 N N . SER A 1 96 ? 34.670 9.656 -44.133 1.00 78.69 96 SER A N 1
ATOM 788 C CA . SER A 1 96 ? 36.041 10.167 -44.285 1.00 78.69 96 SER A CA 1
ATOM 789 C C . SER A 1 96 ? 36.925 9.258 -45.147 1.00 78.69 96 SER A C 1
ATOM 791 O O . SER A 1 96 ? 37.674 9.748 -45.984 1.00 78.69 96 SER A O 1
ATOM 793 N N . LEU A 1 97 ? 36.798 7.932 -45.016 1.00 74.75 97 LEU A N 1
ATOM 794 C CA . LEU A 1 97 ? 37.550 6.995 -45.855 1.00 74.75 97 LEU A CA 1
ATOM 795 C C . LEU A 1 97 ? 37.101 7.026 -47.321 1.00 74.75 97 LEU A C 1
ATOM 797 O O . LEU A 1 97 ? 37.925 6.823 -48.217 1.00 74.75 97 LEU A O 1
ATOM 801 N N . PHE A 1 98 ? 35.804 7.240 -47.554 1.00 72.31 98 PHE A N 1
ATOM 802 C CA . PHE A 1 98 ? 35.244 7.412 -48.890 1.00 72.31 98 PHE A CA 1
ATOM 803 C C . PHE A 1 98 ? 35.725 8.719 -49.529 1.00 72.31 98 PHE A C 1
ATOM 805 O O . PHE A 1 98 ? 36.235 8.691 -50.647 1.00 72.31 98 PHE A O 1
ATOM 812 N N . ASP A 1 99 ? 35.632 9.836 -48.800 1.00 77.94 99 ASP A N 1
ATOM 813 C CA . ASP A 1 99 ? 36.058 11.162 -49.262 1.00 77.94 99 ASP A CA 1
ATOM 814 C C . ASP A 1 99 ? 37.573 11.204 -49.556 1.00 77.94 99 ASP A C 1
ATOM 816 O O . ASP A 1 99 ? 38.001 11.825 -50.528 1.00 77.94 99 ASP A O 1
ATOM 820 N N . ASP A 1 100 ? 38.383 10.466 -48.787 1.00 79.88 100 ASP A N 1
ATOM 821 C CA . ASP A 1 100 ? 39.828 10.306 -49.008 1.00 79.88 100 ASP A CA 1
ATOM 822 C C . ASP A 1 100 ? 40.180 9.365 -50.180 1.00 79.88 100 ASP A C 1
ATOM 824 O O . ASP A 1 100 ? 41.357 9.092 -50.432 1.00 79.88 100 ASP A O 1
ATOM 828 N N . GLY A 1 101 ? 39.182 8.798 -50.866 1.00 67.94 101 GLY A N 1
ATOM 829 C CA . GLY A 1 101 ? 39.383 7.861 -51.969 1.00 67.94 101 GLY A CA 1
ATOM 830 C C . GLY A 1 101 ? 40.057 6.554 -51.549 1.00 67.94 101 GLY A C 1
ATOM 831 O O . GLY A 1 101 ? 40.596 5.848 -52.389 1.00 67.94 101 GLY A O 1
ATOM 832 N N . ARG A 1 102 ? 40.071 6.199 -50.258 1.00 62.34 102 ARG A N 1
ATOM 833 C CA . ARG A 1 102 ? 40.664 4.936 -49.769 1.00 62.34 102 ARG A CA 1
ATOM 834 C C . ARG A 1 102 ? 39.676 3.777 -49.829 1.00 62.34 102 ARG A C 1
ATOM 836 O O . ARG A 1 102 ? 40.070 2.616 -49.745 1.00 62.34 102 ARG A O 1
ATOM 843 N N . LEU A 1 103 ? 38.395 4.088 -49.992 1.00 58.19 103 LEU A N 1
ATOM 844 C CA . LEU A 1 103 ? 37.294 3.142 -49.937 1.00 58.19 103 LEU A CA 1
ATOM 845 C C . LEU A 1 103 ? 36.657 2.994 -51.328 1.00 58.19 103 LEU A C 1
ATOM 847 O O . LEU A 1 103 ? 35.817 3.791 -51.727 1.00 58.19 103 LEU A O 1
ATOM 851 N N . HIS A 1 104 ? 37.070 1.972 -52.082 1.00 54.94 104 HIS A N 1
ATOM 852 C CA . HIS A 1 104 ? 36.564 1.724 -53.444 1.00 54.94 104 HIS A CA 1
ATOM 853 C C . HIS A 1 104 ? 35.466 0.647 -53.494 1.00 54.94 104 HIS A C 1
ATOM 855 O O . HIS A 1 104 ? 34.681 0.603 -54.438 1.00 54.94 104 HIS A O 1
ATOM 861 N N . LYS A 1 105 ? 35.403 -0.226 -52.478 1.00 52.38 105 LYS A N 1
ATOM 862 C CA . LYS A 1 105 ? 34.383 -1.268 -52.300 1.00 52.38 105 LYS A CA 1
ATOM 863 C C . LYS A 1 105 ? 34.311 -1.640 -50.815 1.00 52.38 105 LYS A C 1
ATOM 865 O O . LYS A 1 105 ? 35.349 -1.908 -50.216 1.00 52.38 105 LYS A O 1
ATOM 870 N N . ILE A 1 106 ? 33.116 -1.641 -50.228 1.00 50.66 106 ILE A N 1
ATOM 871 C CA . ILE A 1 106 ? 32.882 -2.129 -48.861 1.00 50.66 106 ILE A CA 1
ATOM 872 C C . ILE A 1 106 ? 32.035 -3.394 -48.966 1.00 50.66 106 ILE A C 1
ATOM 874 O O . ILE A 1 106 ? 30.899 -3.321 -49.427 1.00 50.66 106 ILE A O 1
ATOM 878 N N . ASP A 1 107 ? 32.565 -4.526 -48.511 1.00 46.44 107 ASP A N 1
ATOM 879 C CA . ASP A 1 107 ? 31.779 -5.736 -48.272 1.00 46.44 107 ASP A CA 1
ATOM 880 C C . ASP A 1 107 ? 31.503 -5.812 -46.756 1.00 46.44 107 ASP A C 1
ATOM 882 O O . ASP A 1 107 ? 32.406 -6.057 -45.954 1.00 46.44 107 ASP A O 1
ATOM 886 N N . ILE A 1 108 ? 30.267 -5.507 -46.341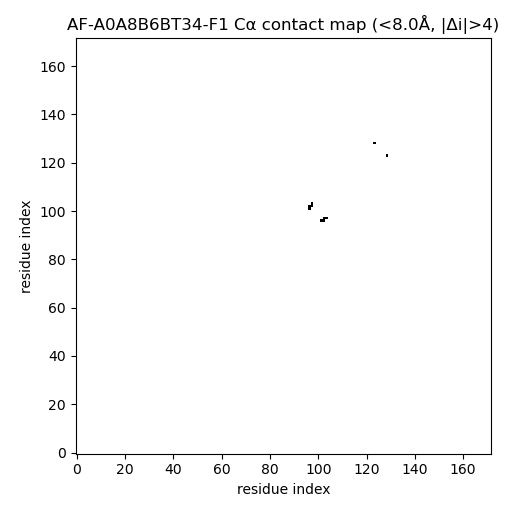 1.00 47.12 108 ILE A N 1
ATOM 887 C CA . ILE A 1 108 ? 29.857 -5.535 -44.928 1.00 47.12 108 ILE A CA 1
ATOM 888 C C . ILE A 1 108 ? 29.404 -6.954 -44.586 1.00 47.12 108 ILE A C 1
ATOM 890 O O . ILE A 1 108 ? 28.324 -7.387 -44.985 1.00 47.12 108 ILE A O 1
ATOM 894 N N . HIS A 1 109 ? 30.213 -7.670 -43.809 1.00 38.66 109 HIS A N 1
ATOM 895 C CA . HIS A 1 109 ? 29.821 -8.945 -43.218 1.00 38.66 109 HIS A CA 1
ATOM 896 C C . HIS A 1 109 ? 29.234 -8.710 -41.822 1.00 38.66 109 HIS A C 1
ATOM 898 O O . HIS A 1 109 ? 29.962 -8.522 -40.850 1.00 38.66 109 HIS A O 1
ATOM 904 N N . CYS A 1 110 ? 27.905 -8.731 -41.709 1.00 40.47 110 CYS A N 1
ATOM 905 C CA . CYS A 1 110 ? 27.242 -8.780 -40.408 1.00 40.47 110 CYS A CA 1
ATOM 906 C C . CYS A 1 110 ? 27.366 -10.191 -39.820 1.00 40.47 110 CYS A C 1
ATOM 908 O O . CYS A 1 110 ? 26.731 -11.129 -40.301 1.00 40.47 110 CYS A O 1
ATOM 910 N N . LYS A 1 111 ? 28.165 -10.339 -38.760 1.00 43.94 111 LYS A N 1
ATOM 911 C CA . LYS A 1 111 ? 28.212 -11.561 -37.954 1.00 43.94 111 LYS A CA 1
ATOM 912 C C . LYS A 1 111 ? 27.092 -11.495 -36.914 1.00 43.94 111 LYS A C 1
ATOM 914 O O . LYS A 1 111 ? 27.202 -10.773 -35.928 1.00 43.94 111 LYS A O 1
ATOM 919 N N . ILE A 1 112 ? 25.988 -12.197 -37.159 1.00 49.62 112 ILE A N 1
ATOM 920 C CA . ILE A 1 112 ? 24.906 -12.354 -36.178 1.00 49.62 112 ILE A CA 1
ATOM 921 C C . ILE A 1 112 ? 25.305 -13.489 -35.226 1.00 49.62 112 ILE A C 1
ATOM 923 O O . ILE A 1 112 ? 24.762 -14.586 -35.298 1.00 49.62 112 ILE A O 1
ATOM 927 N N . GLU A 1 113 ? 26.309 -13.273 -34.379 1.00 54.56 113 GLU A N 1
ATOM 928 C CA . GLU A 1 113 ? 26.783 -14.305 -33.450 1.00 54.56 113 GLU A CA 1
ATOM 929 C C . GLU A 1 113 ? 26.598 -13.864 -32.001 1.00 54.56 113 GLU A C 1
ATOM 931 O O . GLU A 1 113 ? 27.164 -12.877 -31.544 1.00 54.56 113 GLU A O 1
ATOM 936 N N . ASP A 1 114 ? 25.630 -14.525 -31.361 1.00 55.12 114 ASP A N 1
ATOM 937 C CA . ASP A 1 114 ? 25.850 -15.408 -30.203 1.00 55.12 114 ASP A CA 1
ATOM 938 C C . ASP A 1 114 ? 24.482 -15.979 -29.791 1.00 55.12 114 ASP A C 1
ATOM 940 O O . ASP A 1 114 ? 24.259 -17.185 -29.782 1.00 55.12 114 ASP A O 1
ATOM 944 N N . LYS A 1 115 ? 23.470 -15.112 -29.660 1.00 54.41 115 LYS A N 1
ATOM 945 C CA . LYS A 1 115 ? 22.128 -15.514 -29.199 1.00 54.41 115 LYS A CA 1
ATOM 946 C C . LYS A 1 115 ? 21.325 -16.343 -30.204 1.00 54.41 115 LYS A C 1
ATOM 948 O O . LYS A 1 115 ? 20.574 -17.223 -29.801 1.00 54.41 115 LYS A O 1
ATOM 953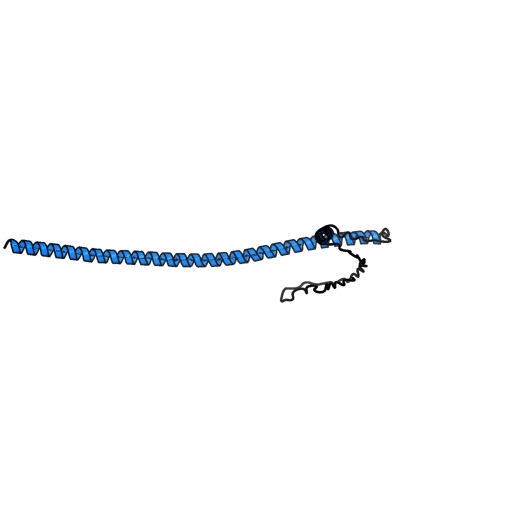 N N . ILE A 1 116 ? 21.450 -16.067 -31.505 1.00 58.97 116 ILE A N 1
ATOM 954 C CA . ILE A 1 116 ? 20.764 -16.871 -32.532 1.00 58.97 116 ILE A CA 1
ATOM 955 C C . ILE A 1 116 ? 21.418 -18.251 -32.644 1.00 58.97 116 ILE A C 1
ATOM 957 O O . ILE A 1 116 ? 20.706 -19.240 -32.782 1.00 58.97 116 ILE A O 1
ATOM 961 N N . SER A 1 117 ? 22.745 -18.332 -32.508 1.00 54.97 117 SER A N 1
ATOM 962 C CA . SER A 1 117 ? 23.473 -19.605 -32.472 1.00 54.97 117 SER A CA 1
ATOM 963 C C . SER A 1 117 ? 23.051 -20.452 -31.269 1.00 54.97 117 SER A C 1
ATOM 965 O O . SER A 1 117 ? 22.743 -21.627 -31.435 1.00 54.97 117 SER A O 1
ATOM 967 N N . ASP A 1 118 ? 22.928 -19.851 -30.082 1.00 59.16 118 ASP A N 1
ATOM 968 C CA . ASP A 1 118 ? 22.464 -20.549 -28.875 1.00 59.16 118 ASP A CA 1
ATOM 969 C C . ASP A 1 118 ? 21.029 -21.074 -29.013 1.00 59.16 118 ASP A C 1
ATOM 971 O O . ASP A 1 118 ? 20.733 -22.206 -28.627 1.00 59.16 118 ASP A O 1
ATOM 975 N N . VAL A 1 119 ? 20.135 -20.282 -29.615 1.00 58.41 119 VAL A N 1
ATOM 976 C CA . VAL A 1 119 ? 18.758 -20.705 -29.912 1.00 58.41 119 VAL A CA 1
ATOM 977 C C . VAL A 1 119 ? 18.749 -21.831 -30.945 1.00 58.41 119 VAL A C 1
ATOM 979 O O . VAL A 1 119 ? 18.057 -22.826 -30.748 1.00 58.41 119 VAL A O 1
ATOM 982 N N . ILE A 1 120 ? 19.539 -21.730 -32.015 1.00 55.22 120 ILE A N 1
ATOM 983 C CA . ILE A 1 120 ? 19.650 -22.787 -33.027 1.00 55.22 120 ILE A CA 1
ATOM 984 C C . ILE A 1 120 ? 20.170 -24.080 -32.391 1.00 55.22 120 ILE A C 1
ATOM 986 O O . ILE A 1 120 ? 19.559 -25.123 -32.617 1.00 55.22 120 ILE A O 1
ATOM 990 N N . CYS A 1 121 ? 21.214 -24.021 -31.557 1.00 55.00 121 CYS A N 1
ATOM 991 C CA . CYS A 1 121 ? 21.761 -25.158 -30.807 1.00 55.00 121 CYS A CA 1
ATOM 992 C C . CYS A 1 121 ? 20.729 -25.786 -29.855 1.00 55.00 121 CYS A C 1
ATOM 994 O O . CYS A 1 121 ? 20.583 -27.008 -29.805 1.00 55.00 121 CYS A O 1
ATOM 996 N N . ALA A 1 122 ? 19.971 -24.964 -29.123 1.00 55.09 122 ALA A N 1
ATOM 997 C CA . ALA A 1 122 ? 18.924 -25.445 -28.226 1.00 55.09 122 ALA A CA 1
ATOM 998 C C . ALA A 1 122 ? 17.798 -26.155 -28.994 1.00 55.09 122 ALA A C 1
ATOM 1000 O O . ALA A 1 122 ? 17.325 -27.207 -28.568 1.00 55.09 122 ALA A O 1
ATOM 1001 N N . VAL A 1 123 ? 17.395 -25.631 -30.151 1.00 52.47 123 VAL A N 1
ATOM 1002 C CA . VAL A 1 123 ? 16.311 -26.214 -30.953 1.00 52.47 123 VAL A CA 1
ATOM 1003 C C . VAL A 1 123 ? 16.794 -27.432 -31.762 1.00 52.47 123 VAL A C 1
ATOM 1005 O O . VAL A 1 123 ? 16.033 -28.383 -31.924 1.00 52.47 123 VAL A O 1
ATOM 1008 N N . THR A 1 124 ? 18.063 -27.498 -32.186 1.00 50.34 124 THR A N 1
ATOM 1009 C CA . THR A 1 124 ? 18.620 -28.702 -32.852 1.00 50.34 124 THR A CA 1
ATOM 1010 C C . THR A 1 124 ? 18.707 -29.919 -31.932 1.00 50.34 124 THR A C 1
ATOM 1012 O O . THR A 1 124 ? 18.677 -31.048 -32.416 1.00 50.34 124 THR A O 1
ATOM 1015 N N . SER A 1 125 ? 18.725 -29.726 -30.608 1.00 47.84 125 SER A N 1
ATOM 1016 C CA . SER A 1 125 ? 18.592 -30.835 -29.647 1.00 47.84 125 SER A CA 1
ATOM 1017 C C . SER A 1 125 ? 17.237 -31.563 -29.729 1.00 47.84 125 SER A C 1
ATOM 1019 O O . SER A 1 125 ? 17.103 -32.677 -29.224 1.00 47.84 125 SER A O 1
ATOM 1021 N N . LEU A 1 126 ? 16.243 -30.960 -30.395 1.00 47.00 126 LEU A N 1
ATOM 1022 C CA . LEU A 1 126 ? 14.884 -31.483 -30.556 1.00 47.00 126 LEU A CA 1
ATOM 1023 C C . LEU A 1 126 ? 14.625 -32.086 -31.954 1.00 47.00 126 LEU A C 1
ATOM 1025 O O . LEU A 1 126 ? 13.539 -32.614 -32.192 1.00 47.00 126 LEU A O 1
ATOM 1029 N N . GLY A 1 127 ? 15.596 -32.030 -32.876 1.00 38.00 127 GLY A N 1
ATOM 1030 C CA . GLY A 1 127 ? 15.486 -32.579 -34.233 1.00 38.00 127 GLY A CA 1
ATOM 1031 C C . GLY A 1 127 ? 16.405 -31.892 -35.253 1.00 38.00 127 GLY A C 1
ATOM 1032 O O . GLY A 1 127 ? 16.972 -30.835 -34.991 1.00 38.00 127 GLY A O 1
ATOM 1033 N N . SER A 1 128 ? 16.557 -32.484 -36.442 1.00 36.62 128 SER A N 1
ATOM 1034 C CA . SER A 1 128 ? 17.394 -31.922 -37.514 1.00 36.62 128 SER A CA 1
ATOM 1035 C C . SER A 1 128 ? 16.718 -30.720 -38.180 1.00 36.62 128 SER A C 1
ATOM 1037 O O . SER A 1 128 ? 15.642 -30.864 -38.762 1.00 36.62 128 SER A O 1
ATOM 1039 N N . ILE A 1 129 ? 17.367 -29.554 -38.139 1.00 41.72 129 ILE A N 1
ATOM 1040 C CA . ILE A 1 129 ? 16.904 -28.319 -38.786 1.00 41.72 129 ILE A CA 1
ATOM 1041 C C . ILE A 1 129 ? 17.890 -27.943 -39.890 1.00 41.72 129 ILE A C 1
ATOM 1043 O O . ILE A 1 129 ? 19.082 -27.793 -39.631 1.00 41.72 129 ILE A O 1
ATOM 1047 N N . SER A 1 130 ? 17.394 -27.756 -41.113 1.00 38.00 130 SER A N 1
ATOM 1048 C CA . SER A 1 130 ? 18.136 -27.117 -42.202 1.00 38.00 130 SER A CA 1
ATOM 1049 C C . SER A 1 130 ? 17.804 -25.624 -42.229 1.00 38.00 130 SER A C 1
ATOM 1051 O O . SER A 1 130 ? 16.660 -25.250 -42.490 1.00 38.00 130 SER A O 1
ATOM 1053 N N . VAL A 1 131 ? 18.789 -24.768 -41.953 1.00 41.75 131 VAL A N 1
ATOM 1054 C CA . VAL A 1 131 ? 18.656 -23.310 -42.079 1.00 41.75 131 VAL A CA 1
ATOM 1055 C C . VAL A 1 131 ? 19.182 -22.899 -43.454 1.00 41.75 131 VAL A C 1
ATOM 1057 O O . VAL A 1 131 ? 20.391 -22.815 -43.656 1.00 41.75 131 VAL A O 1
ATOM 1060 N N . GLU A 1 132 ? 18.287 -22.650 -44.410 1.00 34.41 132 GLU A N 1
ATOM 1061 C CA . GLU A 1 132 ? 18.645 -21.977 -45.662 1.00 34.41 132 GLU A CA 1
ATOM 1062 C C . GLU A 1 132 ? 18.664 -20.464 -45.429 1.00 34.41 132 GLU A C 1
ATOM 1064 O O . GLU A 1 132 ? 17.629 -19.812 -45.301 1.00 34.41 132 GLU A O 1
ATOM 1069 N N . SER A 1 133 ? 19.870 -19.901 -45.345 1.00 41.44 133 SER A N 1
ATOM 1070 C CA . SER A 1 133 ? 20.072 -18.455 -45.306 1.00 41.44 133 SER A CA 1
ATOM 1071 C C . SER A 1 133 ? 20.069 -17.913 -46.733 1.00 41.44 133 SER A C 1
ATOM 1073 O O . SER A 1 133 ? 21.100 -17.869 -47.406 1.00 41.44 133 SER A O 1
ATOM 1075 N N . SER A 1 134 ? 18.900 -17.505 -47.224 1.00 42.31 134 SER A N 1
ATOM 1076 C CA . SER A 1 134 ? 18.825 -16.638 -48.398 1.00 42.31 134 SER A CA 1
ATOM 1077 C C . SER A 1 134 ? 19.324 -15.251 -47.988 1.00 42.31 134 SER A C 1
ATOM 1079 O O . SER A 1 134 ? 18.632 -14.524 -47.275 1.00 42.31 134 SER A O 1
ATOM 1081 N N . SER A 1 135 ? 20.555 -14.921 -48.385 1.00 36.78 135 SER A N 1
ATOM 1082 C CA . SER A 1 135 ? 21.220 -13.638 -48.124 1.00 36.78 135 SER A CA 1
ATOM 1083 C C . SER A 1 135 ? 20.269 -12.445 -48.328 1.00 36.78 135 SER A C 1
ATOM 1085 O O . SER A 1 135 ? 19.699 -12.322 -49.416 1.00 36.78 135 SER A O 1
ATOM 1087 N N . PRO A 1 136 ? 20.083 -11.540 -47.347 1.00 41.19 136 PRO A N 1
ATOM 1088 C CA . PRO A 1 136 ? 19.350 -10.317 -47.603 1.00 41.19 136 PRO A CA 1
ATOM 1089 C C . PRO A 1 136 ? 20.321 -9.298 -48.200 1.00 41.19 136 PRO A C 1
ATOM 1091 O O . PRO A 1 136 ? 21.217 -8.791 -47.524 1.00 41.19 136 PRO A O 1
ATOM 1094 N N . LEU A 1 137 ? 20.133 -8.974 -49.477 1.00 31.56 137 LEU A N 1
ATOM 1095 C CA . LEU A 1 137 ? 20.706 -7.770 -50.064 1.00 31.56 137 LEU A CA 1
ATOM 1096 C C . LEU A 1 137 ? 20.029 -6.567 -49.382 1.00 31.56 137 LEU A C 1
ATOM 1098 O O . LEU A 1 137 ? 18.901 -6.207 -49.716 1.00 31.56 137 LEU A O 1
ATOM 1102 N N . VAL A 1 138 ? 20.675 -5.978 -48.376 1.00 34.31 138 VAL A N 1
ATOM 1103 C CA . VAL A 1 138 ? 20.162 -4.778 -47.703 1.00 34.31 138 VAL A CA 1
ATOM 1104 C C . VAL A 1 138 ? 20.506 -3.563 -48.562 1.00 34.31 138 VAL A C 1
ATOM 1106 O O . VAL A 1 138 ? 21.637 -3.080 -48.556 1.00 34.31 138 VAL A O 1
ATOM 1109 N N . VAL A 1 139 ? 19.529 -3.061 -49.320 1.00 26.36 139 VAL A N 1
ATOM 1110 C CA . VAL A 1 139 ? 19.626 -1.760 -49.996 1.00 26.36 139 VAL A CA 1
ATOM 1111 C C . VAL A 1 139 ? 19.281 -0.677 -48.975 1.00 26.36 139 VAL A C 1
ATOM 1113 O O . VAL A 1 139 ? 18.118 -0.492 -48.626 1.00 26.36 139 VAL A O 1
ATOM 1116 N N . ILE A 1 140 ? 20.295 0.025 -48.465 1.00 28.34 140 ILE A N 1
ATOM 1117 C CA . ILE A 1 140 ? 20.097 1.169 -47.567 1.00 28.34 140 ILE A CA 1
ATOM 1118 C C . ILE A 1 140 ? 19.848 2.410 -48.425 1.00 28.34 140 ILE A C 1
ATOM 1120 O O . ILE A 1 140 ? 20.772 2.960 -49.023 1.00 28.34 140 ILE A O 1
ATOM 1124 N N . GLN A 1 141 ? 18.596 2.857 -48.476 1.00 24.72 141 GLN A N 1
ATOM 1125 C CA . GLN A 1 141 ? 18.214 4.135 -49.067 1.00 24.72 141 GLN A CA 1
ATOM 1126 C C . GLN A 1 141 ? 18.002 5.133 -47.923 1.00 24.72 141 GLN A C 1
ATOM 1128 O O . GLN A 1 141 ? 17.104 4.968 -47.099 1.00 24.72 141 GLN A O 1
ATOM 1133 N N . THR A 1 142 ? 18.878 6.131 -47.807 1.00 26.56 142 THR A N 1
ATOM 1134 C CA . THR A 1 142 ? 18.814 7.122 -46.729 1.00 26.56 142 THR A CA 1
ATOM 1135 C C . THR A 1 142 ? 17.881 8.266 -47.116 1.00 26.56 142 THR A C 1
ATOM 1137 O O . THR A 1 142 ? 18.203 9.092 -47.967 1.00 26.56 142 THR A O 1
ATOM 1140 N N . GLU A 1 143 ? 16.720 8.346 -46.464 1.00 26.41 143 GLU A N 1
ATOM 1141 C CA . GLU A 1 143 ? 15.838 9.510 -46.547 1.00 26.41 143 GLU A CA 1
ATOM 1142 C C . GLU A 1 143 ? 15.904 10.310 -45.241 1.00 26.41 143 GLU A C 1
ATOM 1144 O O . GLU A 1 143 ? 15.767 9.789 -44.133 1.00 26.41 143 GLU A O 1
ATOM 1149 N N . LYS A 1 144 ? 16.187 11.608 -45.366 1.00 28.75 144 LYS A N 1
ATOM 1150 C CA . LYS A 1 144 ? 16.461 12.491 -44.234 1.00 28.75 144 LYS A CA 1
ATOM 1151 C C . LYS A 1 144 ? 15.151 13.019 -43.654 1.00 28.75 144 LYS A C 1
ATOM 1153 O O . LYS A 1 144 ? 14.713 14.113 -44.005 1.00 28.75 144 LYS A O 1
ATOM 1158 N N . VAL A 1 145 ? 14.540 12.277 -42.736 1.00 32.09 145 VAL A N 1
ATOM 1159 C CA . VAL A 1 145 ? 13.333 12.745 -42.043 1.00 32.09 145 VAL A CA 1
ATOM 1160 C C . VAL A 1 145 ? 13.728 13.706 -40.919 1.00 32.09 145 VAL A C 1
ATOM 1162 O O . VAL A 1 145 ? 14.252 13.312 -39.879 1.00 32.09 145 VAL A O 1
ATOM 1165 N N . ARG A 1 146 ? 13.485 15.006 -41.124 1.00 37.34 146 ARG A N 1
ATOM 1166 C CA . ARG A 1 146 ? 13.467 15.988 -40.031 1.00 37.34 146 ARG A CA 1
ATOM 1167 C C . ARG A 1 146 ? 12.132 15.849 -39.307 1.00 37.34 146 ARG A C 1
ATOM 1169 O O . ARG A 1 146 ? 11.120 16.284 -39.846 1.00 37.34 146 ARG A O 1
ATOM 1176 N N . GLN A 1 147 ? 12.120 15.301 -38.096 1.00 36.75 147 GLN A N 1
ATOM 1177 C CA . GLN A 1 147 ? 10.970 15.459 -37.207 1.00 36.75 147 GLN A CA 1
ATOM 1178 C C . GLN A 1 147 ? 11.302 16.434 -36.081 1.00 36.75 147 GLN A C 1
ATOM 1180 O O . GLN A 1 147 ? 12.210 16.229 -35.276 1.00 36.75 147 GLN A O 1
ATOM 1185 N N . ALA A 1 148 ? 10.567 17.545 -36.109 1.00 32.34 148 ALA A N 1
ATOM 1186 C CA . ALA A 1 148 ? 10.436 18.496 -35.025 1.00 32.34 148 ALA A CA 1
ATOM 1187 C C . ALA A 1 148 ? 9.671 17.858 -33.853 1.00 32.34 148 ALA A C 1
ATOM 1189 O O . ALA A 1 148 ? 8.899 16.918 -34.032 1.00 32.34 148 ALA A O 1
ATOM 1190 N N . GLN A 1 149 ? 9.908 18.396 -32.657 1.00 37.25 149 GLN A N 1
ATOM 1191 C CA . GLN A 1 149 ? 9.177 18.113 -31.420 1.00 37.25 149 GLN A CA 1
ATOM 1192 C C . GLN A 1 149 ? 7.653 18.139 -31.626 1.00 37.25 149 GLN A C 1
ATOM 1194 O O . GLN A 1 149 ? 7.189 18.936 -32.438 1.00 37.25 149 GLN A O 1
ATOM 1199 N N . ILE A 1 150 ? 6.896 17.392 -30.802 1.00 34.41 150 ILE A N 1
ATOM 1200 C CA . ILE A 1 150 ? 5.864 17.929 -29.881 1.00 34.41 150 ILE A CA 1
ATOM 1201 C C . ILE A 1 150 ? 5.009 16.809 -29.239 1.00 34.41 150 ILE A C 1
ATOM 1203 O O . ILE A 1 150 ? 4.487 15.939 -29.920 1.00 34.41 150 ILE A O 1
ATOM 1207 N N . ILE A 1 151 ? 4.894 16.909 -27.907 1.00 30.97 151 ILE A N 1
ATOM 1208 C CA . ILE A 1 151 ? 3.727 16.718 -27.017 1.00 30.97 151 ILE A CA 1
ATOM 1209 C C . ILE A 1 151 ? 2.880 15.431 -27.134 1.00 30.97 151 ILE A C 1
ATOM 1211 O O . ILE A 1 151 ? 2.226 15.136 -28.125 1.00 30.97 151 ILE A O 1
ATOM 1215 N N . SER A 1 152 ? 2.805 14.753 -25.985 1.00 44.16 152 SER A N 1
ATOM 1216 C CA . SER A 1 152 ? 1.825 13.729 -25.611 1.00 44.16 152 SER A CA 1
ATOM 1217 C C . SER A 1 152 ? 0.375 14.142 -25.888 1.00 44.16 152 SER A C 1
ATOM 1219 O O . SER A 1 152 ? -0.080 15.170 -25.394 1.00 44.16 152 SER A O 1
ATOM 1221 N N . SER A 1 153 ? -0.384 13.293 -26.583 1.00 40.94 153 SER A N 1
ATOM 1222 C CA . SER A 1 153 ? -1.715 12.849 -26.139 1.00 40.94 153 SER A CA 1
ATOM 1223 C C . SER A 1 153 ? -2.297 11.802 -27.107 1.00 40.94 153 SER A C 1
ATOM 1225 O O . SER A 1 153 ? -2.472 12.070 -28.285 1.00 40.94 153 SER A O 1
AT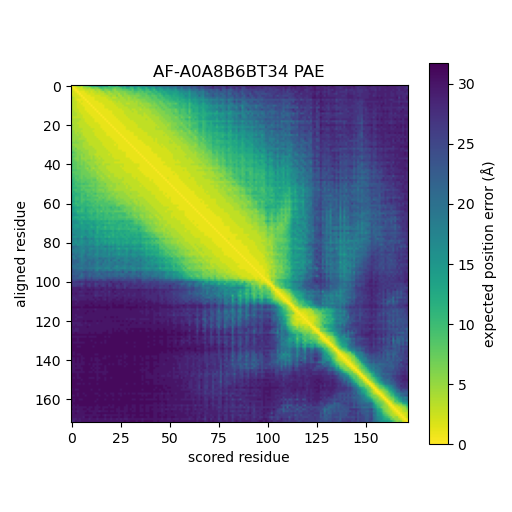OM 1227 N N . HIS A 1 154 ? -2.657 10.637 -26.551 1.00 35.91 154 HIS A N 1
ATOM 1228 C CA . HIS A 1 154 ? -3.600 9.629 -27.079 1.00 35.91 154 HIS A CA 1
ATOM 1229 C C . HIS A 1 154 ? -3.098 8.598 -28.128 1.00 35.91 154 HIS A C 1
ATOM 1231 O O . HIS A 1 154 ? -2.939 8.883 -29.304 1.00 35.91 154 HIS A O 1
ATOM 1237 N N . TYR A 1 155 ? -2.930 7.359 -27.632 1.00 42.66 155 TYR A N 1
ATOM 1238 C CA . TYR A 1 155 ? -3.116 6.029 -28.249 1.00 42.66 155 TYR A CA 1
ATOM 1239 C C . TYR A 1 155 ? -2.850 5.793 -29.753 1.00 42.66 155 TYR A C 1
ATOM 1241 O O . TYR A 1 155 ? -3.672 6.125 -30.599 1.00 42.66 155 TYR A O 1
ATOM 1249 N N . ALA A 1 156 ? -1.845 4.952 -30.030 1.00 34.00 156 ALA A N 1
ATOM 1250 C CA . ALA A 1 156 ? -2.020 3.657 -30.708 1.00 34.00 156 ALA A CA 1
ATOM 1251 C C . ALA A 1 156 ? -0.837 2.728 -30.341 1.00 34.00 156 ALA A C 1
ATOM 1253 O O . ALA A 1 156 ? 0.305 3.191 -30.355 1.00 34.00 156 ALA A O 1
ATOM 1254 N N . PRO A 1 157 ? -1.056 1.448 -29.977 1.00 40.03 157 PRO A N 1
ATOM 1255 C CA . PRO A 1 157 ? 0.047 0.513 -29.771 1.00 40.03 157 PRO A CA 1
ATOM 1256 C C . PRO A 1 157 ? 0.721 0.193 -31.119 1.00 40.03 157 PRO A C 1
ATOM 1258 O O . PRO A 1 157 ? 0.020 0.080 -32.128 1.00 40.03 157 PRO A O 1
ATOM 1261 N N . PRO A 1 158 ? 2.055 0.029 -31.168 1.00 40.78 158 PRO A N 1
ATOM 1262 C CA . PRO A 1 158 ? 2.732 -0.395 -32.385 1.00 40.78 158 PRO A CA 1
ATOM 1263 C C . PRO A 1 158 ? 2.288 -1.814 -32.760 1.00 40.78 158 PRO A C 1
ATOM 1265 O O . PRO A 1 158 ? 2.282 -2.726 -31.932 1.00 40.78 158 PRO A O 1
ATOM 1268 N N . THR A 1 159 ? 1.887 -1.972 -34.017 1.00 41.38 159 THR A N 1
ATOM 1269 C CA . THR A 1 159 ? 1.407 -3.213 -34.622 1.00 41.38 159 THR A CA 1
ATOM 1270 C C . THR A 1 159 ? 2.459 -4.313 -34.492 1.00 41.38 159 THR A C 1
ATOM 1272 O O . THR A 1 159 ? 3.591 -4.172 -34.952 1.00 41.38 159 THR A O 1
ATOM 1275 N N . THR A 1 160 ? 2.081 -5.426 -33.867 1.00 40.06 160 THR A N 1
ATOM 1276 C CA . THR A 1 160 ? 2.869 -6.657 -33.826 1.00 40.06 160 THR A CA 1
ATOM 1277 C C . THR A 1 160 ? 3.008 -7.236 -35.231 1.00 40.06 160 THR A C 1
ATOM 1279 O O . THR A 1 160 ? 2.025 -7.369 -35.959 1.00 40.06 160 THR A O 1
ATOM 1282 N N . ILE A 1 161 ? 4.235 -7.609 -35.603 1.00 39.22 161 ILE A N 1
ATOM 1283 C CA . ILE A 1 161 ? 4.542 -8.358 -36.828 1.00 39.22 161 ILE A CA 1
ATOM 1284 C C . ILE A 1 161 ? 4.021 -9.789 -36.636 1.00 39.22 161 ILE A C 1
ATOM 1286 O O . ILE A 1 161 ? 4.747 -10.695 -36.237 1.00 39.22 161 ILE A O 1
ATOM 1290 N N . ASN A 1 162 ? 2.725 -9.975 -36.864 1.00 38.19 162 ASN A N 1
ATOM 1291 C CA . ASN A 1 162 ? 2.099 -11.276 -37.034 1.00 38.19 162 ASN A CA 1
ATOM 1292 C C . ASN A 1 162 ? 2.050 -11.563 -38.532 1.00 38.19 162 ASN A C 1
ATOM 1294 O O . ASN A 1 162 ? 1.085 -11.177 -39.170 1.00 38.19 162 ASN A O 1
ATOM 1298 N N . ASP A 1 163 ? 3.093 -12.186 -39.079 1.00 37.84 163 ASP A N 1
ATOM 1299 C CA . ASP A 1 163 ? 2.988 -13.032 -40.276 1.00 37.84 163 ASP A CA 1
ATOM 1300 C C . ASP A 1 163 ? 4.319 -13.759 -40.514 1.00 37.84 163 ASP A C 1
ATOM 1302 O O . ASP A 1 163 ? 5.093 -13.454 -41.417 1.00 37.84 163 ASP A O 1
ATOM 1306 N N . ILE A 1 164 ? 4.597 -14.765 -39.682 1.00 36.78 164 ILE A N 1
ATOM 1307 C CA . ILE A 1 164 ? 5.499 -15.852 -40.074 1.00 36.78 164 ILE A CA 1
ATOM 1308 C C . ILE A 1 164 ? 4.662 -17.123 -40.075 1.00 36.78 164 ILE A C 1
ATOM 1310 O O . ILE A 1 164 ? 4.400 -17.734 -39.040 1.00 36.78 164 ILE A O 1
ATOM 1314 N N . LYS A 1 165 ? 4.188 -17.495 -41.262 1.00 31.19 165 LYS A N 1
ATOM 1315 C CA . LYS A 1 165 ? 3.410 -18.712 -41.482 1.00 31.19 165 LYS A CA 1
ATOM 1316 C C . LYS A 1 165 ? 4.363 -19.818 -41.936 1.00 31.19 165 LYS A C 1
ATOM 1318 O O . LYS A 1 165 ? 4.788 -19.839 -43.087 1.00 31.19 165 LYS A O 1
ATOM 1323 N N . MET A 1 166 ? 4.711 -20.735 -41.034 1.00 29.23 166 MET A N 1
ATOM 1324 C CA . MET A 1 166 ? 5.426 -21.965 -41.393 1.00 29.23 166 MET A CA 1
ATOM 1325 C C . MET A 1 166 ? 4.421 -23.023 -41.850 1.00 29.23 166 MET A C 1
ATOM 1327 O O . MET A 1 166 ? 3.474 -23.338 -41.133 1.00 29.23 166 MET A O 1
ATOM 1331 N N . THR A 1 167 ? 4.634 -23.589 -43.039 1.00 34.41 167 THR A N 1
ATOM 1332 C CA . THR A 1 167 ? 3.833 -24.710 -43.552 1.00 34.41 167 THR A CA 1
ATOM 1333 C C . THR A 1 167 ? 4.743 -25.922 -43.690 1.00 34.41 167 THR A C 1
ATOM 1335 O O . THR A 1 167 ? 5.732 -25.861 -44.415 1.00 34.41 167 THR A O 1
ATOM 1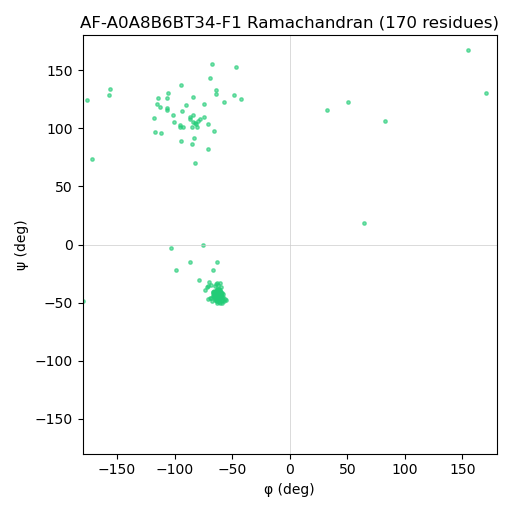338 N N . LEU A 1 168 ? 4.422 -27.014 -42.993 1.00 27.03 168 LEU A N 1
ATOM 1339 C CA . LEU A 1 168 ? 5.165 -28.271 -43.074 1.00 27.03 168 LEU A CA 1
ATOM 1340 C C . LEU A 1 168 ? 4.565 -29.138 -44.190 1.00 27.03 168 LEU A C 1
ATOM 1342 O O . LEU A 1 168 ? 3.390 -29.501 -44.121 1.00 27.03 168 LEU A O 1
ATOM 1346 N N . LYS A 1 169 ? 5.362 -29.497 -45.198 1.00 30.83 169 LYS A N 1
ATOM 1347 C CA . LYS A 1 169 ? 5.039 -30.590 -46.123 1.00 30.83 169 LYS A CA 1
ATOM 1348 C C . LYS A 1 169 ? 5.916 -31.788 -45.790 1.00 30.83 169 LYS A C 1
ATOM 1350 O O . LYS A 1 169 ? 7.125 -31.650 -45.646 1.00 30.83 169 LYS A O 1
ATOM 1355 N N . ARG A 1 170 ? 5.281 -32.950 -45.648 1.00 28.84 170 ARG A N 1
ATOM 1356 C CA . ARG A 1 170 ? 5.937 -34.241 -45.443 1.00 28.84 170 ARG A CA 1
ATOM 1357 C C . ARG A 1 170 ? 5.811 -35.017 -46.747 1.00 28.84 170 ARG A C 1
ATOM 1359 O O . ARG A 1 170 ? 4.690 -35.285 -47.170 1.00 28.84 170 ARG A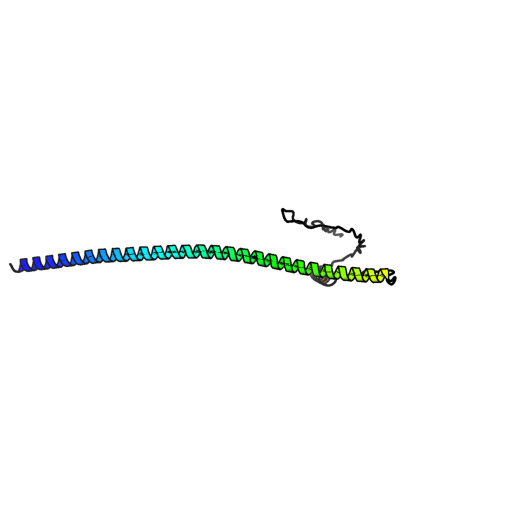 O 1
ATOM 1366 N N . GLU A 1 171 ? 6.932 -35.328 -47.377 1.00 33.66 171 GLU A N 1
ATOM 1367 C CA . GLU A 1 171 ? 6.974 -36.274 -48.494 1.00 33.66 171 GLU A CA 1
ATOM 1368 C C . GLU A 1 171 ? 7.323 -37.660 -47.932 1.00 33.66 171 GLU A C 1
ATOM 1370 O O . GLU A 1 171 ? 8.105 -37.758 -46.980 1.00 33.66 171 GLU A O 1
ATOM 1375 N N . PHE A 1 172 ? 6.632 -38.689 -48.430 1.00 38.50 172 PHE A N 1
ATOM 1376 C CA . PHE A 1 172 ? 6.791 -40.092 -48.033 1.00 38.50 172 PHE A CA 1
ATOM 1377 C C . PHE A 1 172 ? 7.895 -40.765 -48.841 1.00 38.50 172 PHE A C 1
ATOM 1379 O O . PHE A 1 172 ? 7.960 -40.488 -50.060 1.00 38.50 172 PHE A O 1
#

pLDDT: mean 71.56, std 26.74, range [24.72, 98.44]